Protein AF-A0A975B5Y1-F1 (afdb_monomer)

Nearest PDB structures (foldseek):
  3zvk-assembly1_D  TM=5.816E-01  e=3.406E-01  Rickettsia felis
  5ecy-assembly1_E  TM=6.465E-01  e=6.635E-01  Shigella flexneri
  7by2-assembly1_B-2  TM=6.374E-01  e=1.216E+00  Klebsiella pneumoniae
  1v8o-assembly1_C  TM=5.227E-01  e=4.900E-01  Pyrobaculum aerophilum
  1v8p-assembly1_D  TM=5.408E-01  e=7.958E-01  Pyrobaculum aerophilum

Solvent-accessible surface area (backbone atoms only — not comparable to full-atom values): 5117 Å² total; per-residue (Å²): 136,81,91,68,59,67,65,54,54,47,28,45,78,69,64,39,98,58,19,68,58,41,48,54,59,57,55,73,52,71,56,36,74,58,41,21,69,75,69,73,34,53,72,69,52,22,46,53,51,46,52,24,51,75,69,76,37,70,46,72,40,80,63,69,81,71,72,78,61,65,87,96,65,62,56,68,48,42,56,95,76,62,131

Sequence (83 aa):
MFLADTNIFLEILLQQNKKEICKRFIGKYAHIDTIINLLEFDFDDAYQYSIAKSYNLTIVTMDKDFKNLPDNDVDVIGPDLIK

Mean predicted aligned error: 6.27 Å

pLDDT: mean 82.22, std 9.53, range [48.34, 96.31]

Foldseek 3Di:
DPPDDVVLVCCCVVVHPCNVVSVVVQCVLVCLVVQCVVLVDDSVRSSLLSSCQVVVHEAEDQDCSVVPDPPPRHHYHYPVNDD

Organism: NCBI:txid45656

Structure (mmCIF, N/CA/C/O backbone):
data_AF-A0A975B5Y1-F1
#
_entry.id   AF-A0A975B5Y1-F1
#
loop_
_atom_site.group_PDB
_atom_site.id
_atom_site.type_symbol
_atom_site.label_atom_id
_atom_site.label_alt_id
_atom_site.label_comp_id
_atom_site.label_asym_id
_atom_site.label_entity_id
_atom_site.label_seq_id
_atom_site.pdbx_PDB_ins_code
_atom_site.Cartn_x
_atom_site.Cartn_y
_atom_site.Cartn_z
_atom_site.occupancy
_atom_site.B_iso_or_equiv
_atom_site.auth_seq_id
_atom_site.auth_comp_id
_atom_site.auth_asym_id
_atom_site.auth_atom_id
_atom_site.pdbx_PDB_model_num
ATOM 1 N N . MET A 1 1 ? -4.914 5.656 -8.597 1.00 48.34 1 MET A N 1
ATOM 2 C CA . MET A 1 1 ? -5.270 5.527 -7.169 1.00 48.34 1 MET A CA 1
ATOM 3 C C . MET A 1 1 ? -6.504 4.634 -7.034 1.00 48.34 1 MET A C 1
ATOM 5 O O . MET A 1 1 ? -7.612 5.146 -7.086 1.00 48.34 1 MET A O 1
ATOM 9 N N . PHE A 1 2 ? -6.338 3.304 -6.986 1.00 51.00 2 PHE A N 1
ATOM 10 C CA . PHE A 1 2 ? -7.481 2.366 -6.917 1.00 51.00 2 PHE A CA 1
ATOM 11 C C . PHE A 1 2 ? -7.261 1.085 -6.091 1.00 51.00 2 PHE A C 1
ATOM 13 O O . PHE A 1 2 ? -8.189 0.288 -6.005 1.00 51.00 2 PHE A O 1
ATOM 20 N N . LEU A 1 3 ? -6.105 0.852 -5.456 1.00 56.44 3 LEU A N 1
ATOM 21 C CA . LEU A 1 3 ? -5.908 -0.411 -4.722 1.00 56.44 3 LEU A CA 1
ATOM 22 C C . LEU A 1 3 ? -6.253 -0.323 -3.231 1.00 56.44 3 LEU A C 1
ATOM 24 O O . LEU A 1 3 ? -6.745 -1.287 -2.649 1.00 56.44 3 LEU A O 1
ATOM 28 N N . ALA A 1 4 ? -6.085 0.856 -2.642 1.00 62.16 4 ALA A N 1
ATOM 29 C CA . ALA A 1 4 ? -6.680 1.201 -1.369 1.00 62.16 4 ALA A CA 1
ATOM 30 C C . ALA A 1 4 ? -7.393 2.536 -1.502 1.00 62.16 4 ALA A C 1
ATOM 32 O O . ALA A 1 4 ? -6.819 3.533 -1.931 1.00 62.16 4 ALA A O 1
ATOM 33 N N . ASP A 1 5 ? -8.677 2.522 -1.187 1.00 72.12 5 ASP A N 1
ATOM 34 C CA . ASP A 1 5 ? -9.496 3.717 -1.224 1.00 72.12 5 ASP A CA 1
ATOM 35 C C . ASP A 1 5 ? -9.038 4.674 -0.109 1.00 72.12 5 ASP A C 1
ATOM 37 O O . ASP A 1 5 ? -8.829 4.247 1.032 1.00 72.12 5 ASP A O 1
ATOM 41 N N . THR A 1 6 ? -8.925 5.970 -0.417 1.00 77.69 6 THR A N 1
ATOM 42 C CA . THR A 1 6 ? -8.716 7.050 0.560 1.00 77.69 6 THR A CA 1
ATOM 43 C C . THR A 1 6 ? -9.679 6.926 1.748 1.00 77.69 6 THR A C 1
ATOM 45 O O . THR A 1 6 ? -9.318 7.245 2.878 1.00 77.69 6 THR A O 1
ATOM 48 N N . ASN A 1 7 ? -10.872 6.366 1.531 1.00 82.56 7 ASN A N 1
ATOM 49 C CA . ASN A 1 7 ? -11.852 6.054 2.567 1.00 82.56 7 ASN A CA 1
ATOM 50 C C . ASN A 1 7 ? -11.300 5.171 3.705 1.00 82.56 7 ASN A C 1
ATOM 52 O O . ASN A 1 7 ? -11.664 5.385 4.860 1.00 82.56 7 ASN A O 1
ATOM 56 N N . ILE A 1 8 ? -10.395 4.222 3.427 1.00 84.62 8 ILE A N 1
ATOM 57 C CA . ILE A 1 8 ? -9.765 3.383 4.466 1.00 84.62 8 ILE A CA 1
ATOM 58 C C . ILE A 1 8 ? -8.895 4.241 5.390 1.00 84.62 8 ILE A C 1
ATOM 60 O O . ILE A 1 8 ? -8.934 4.074 6.611 1.00 84.62 8 ILE A O 1
ATOM 64 N N . PHE A 1 9 ? -8.134 5.177 4.822 1.00 83.19 9 PHE A N 1
ATOM 65 C CA . PHE A 1 9 ? -7.285 6.088 5.586 1.00 83.19 9 PHE A CA 1
ATOM 66 C C . PHE A 1 9 ? -8.097 7.120 6.355 1.00 83.19 9 PHE A C 1
ATOM 68 O O . PHE A 1 9 ? -7.836 7.344 7.538 1.00 83.19 9 PHE A O 1
ATOM 75 N N . LEU A 1 10 ? -9.120 7.698 5.725 1.00 86.88 10 LEU A N 1
ATOM 76 C CA . LEU A 1 10 ? -10.020 8.649 6.374 1.00 86.88 10 LEU A CA 1
ATOM 77 C C . LEU A 1 10 ? -10.722 8.027 7.583 1.00 86.88 10 LEU A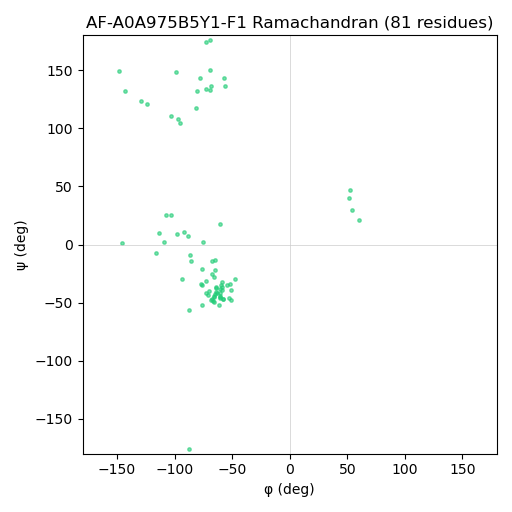 C 1
ATOM 79 O O . LEU A 1 10 ? -10.858 8.693 8.606 1.00 86.88 10 LEU A O 1
ATOM 83 N N . GLU A 1 11 ? -11.090 6.745 7.522 1.00 93.19 11 GLU A N 1
ATOM 84 C CA . GLU A 1 11 ? -11.669 6.036 8.665 1.00 93.19 11 GLU A CA 1
ATOM 85 C C . GLU A 1 11 ? -10.720 6.038 9.883 1.00 93.19 11 GLU A C 1
ATOM 87 O O . GLU A 1 11 ? -11.154 6.229 11.021 1.00 93.19 11 GLU A O 1
ATOM 92 N N . ILE A 1 12 ? -9.412 5.876 9.654 1.00 87.50 12 ILE A N 1
ATOM 93 C CA . ILE A 1 12 ? -8.389 5.878 10.709 1.00 87.50 12 ILE A CA 1
ATOM 94 C C . ILE A 1 12 ? -8.097 7.300 11.192 1.00 87.50 12 ILE A C 1
ATOM 96 O O . ILE A 1 12 ? -8.144 7.552 12.399 1.00 87.50 12 ILE A O 1
ATOM 100 N N . LEU A 1 13 ? -7.806 8.218 10.265 1.00 87.56 13 LEU A N 1
ATOM 101 C CA . LEU A 1 13 ? -7.397 9.596 10.554 1.00 87.56 13 LEU A CA 1
ATOM 102 C C . LEU A 1 13 ? -8.502 10.384 11.262 1.00 87.56 13 LEU A C 1
ATOM 104 O O . LEU A 1 13 ? -8.235 11.105 12.221 1.00 87.56 13 LEU A O 1
ATOM 108 N N . LEU A 1 14 ? -9.754 10.201 10.835 1.00 94.44 14 LEU A N 1
ATOM 109 C CA . LEU A 1 14 ? -10.918 10.867 11.421 1.00 94.44 14 LEU A CA 1
ATOM 110 C C . LEU A 1 14 ? -11.517 10.089 12.604 1.00 94.44 14 LEU A C 1
ATOM 112 O O . LEU A 1 14 ? -12.581 10.455 13.095 1.00 94.44 14 LEU A O 1
ATOM 116 N N . GLN A 1 15 ? -10.851 9.020 13.060 1.00 93.00 15 GLN A N 1
ATOM 117 C CA . GLN A 1 15 ? -11.269 8.167 14.178 1.00 93.00 15 GLN A CA 1
ATOM 118 C C . GLN A 1 15 ? -12.710 7.645 14.082 1.00 93.00 15 GLN A C 1
ATOM 120 O O . GLN A 1 15 ? -13.422 7.562 15.086 1.00 93.00 15 GLN A O 1
ATOM 125 N N . GLN A 1 16 ? -13.122 7.267 12.880 1.00 96.06 16 GLN A N 1
ATOM 126 C CA . GLN A 1 16 ? -14.468 6.792 12.593 1.00 96.06 16 GLN A CA 1
ATOM 127 C C . GLN A 1 16 ? -14.703 5.375 13.162 1.00 96.06 16 GLN A C 1
ATOM 129 O O . GLN A 1 16 ? -13.808 4.721 13.712 1.00 96.06 16 GLN A O 1
ATOM 134 N N . ASN A 1 17 ? -15.942 4.893 13.062 1.00 96.31 17 ASN A N 1
ATOM 135 C CA . ASN A 1 17 ? -16.431 3.695 13.756 1.00 96.31 17 ASN A CA 1
ATOM 136 C C . ASN A 1 17 ? -15.654 2.408 13.420 1.00 96.31 17 ASN A C 1
ATOM 138 O O . ASN A 1 17 ? -15.521 1.521 14.263 1.00 96.31 17 ASN A O 1
ATOM 142 N N . LYS A 1 18 ? -15.140 2.283 12.195 1.00 95.06 18 LYS A N 1
ATOM 143 C CA . LYS A 1 18 ? -14.420 1.108 11.684 1.00 95.06 18 LYS A CA 1
ATOM 144 C C . LYS A 1 18 ? -12.899 1.266 11.757 1.00 95.06 18 LYS A C 1
ATOM 146 O O . LYS A 1 18 ? -12.189 0.393 11.255 1.00 95.06 18 LYS A O 1
ATOM 151 N N . LYS A 1 19 ? -12.373 2.309 12.418 1.00 92.25 19 LYS A N 1
ATOM 152 C CA . LYS A 1 19 ? -10.927 2.600 12.471 1.00 92.25 19 LYS A CA 1
ATOM 153 C C . LYS A 1 19 ? -10.073 1.403 12.886 1.00 92.25 19 LYS A C 1
ATOM 155 O O . LYS A 1 19 ? -9.008 1.192 12.322 1.00 92.25 19 LYS A O 1
ATOM 160 N N . GLU A 1 20 ? -10.536 0.590 13.835 1.00 91.94 20 GLU A N 1
ATOM 161 C CA . GLU A 1 20 ? -9.773 -0.564 14.329 1.00 91.94 20 GLU A CA 1
ATOM 162 C C . GLU A 1 20 ? -9.726 -1.710 13.308 1.00 91.94 20 GLU A C 1
ATOM 164 O O . GLU A 1 20 ? -8.721 -2.412 13.200 1.00 91.94 20 GLU A O 1
ATOM 169 N N . ILE A 1 21 ? -10.777 -1.864 12.496 1.00 91.12 21 ILE A N 1
ATOM 170 C CA . ILE A 1 21 ? -10.796 -2.813 11.376 1.00 91.12 21 ILE A CA 1
ATOM 171 C C . ILE A 1 21 ? -9.810 -2.345 10.304 1.00 91.12 21 ILE A C 1
ATOM 173 O O . ILE A 1 21 ? -8.987 -3.137 9.850 1.00 91.12 21 ILE A O 1
ATOM 177 N N . CYS A 1 22 ? -9.839 -1.057 9.954 1.00 87.81 22 CYS A N 1
ATOM 178 C CA . CYS A 1 22 ? -8.918 -0.465 8.985 1.00 87.81 22 CYS A CA 1
ATOM 179 C C . CYS A 1 22 ? -7.460 -0.528 9.469 1.00 87.81 22 CYS A C 1
ATOM 181 O O . CYS A 1 22 ? -6.585 -0.927 8.707 1.00 87.81 22 CYS A O 1
ATOM 183 N N . LYS A 1 23 ? -7.185 -0.253 10.751 1.00 84.69 23 LYS A N 1
ATOM 184 C CA . LYS A 1 23 ? -5.846 -0.415 11.343 1.00 84.69 23 LYS A CA 1
ATOM 185 C C . LYS A 1 23 ? -5.353 -1.855 11.279 1.00 84.69 23 LYS A C 1
ATOM 187 O O . LYS A 1 23 ? -4.208 -2.076 10.906 1.00 84.69 23 LYS A O 1
ATOM 192 N N . ARG A 1 24 ? -6.195 -2.841 11.614 1.00 87.75 24 ARG A N 1
ATOM 193 C CA . ARG A 1 24 ? -5.827 -4.264 11.482 1.00 87.75 24 ARG A CA 1
ATOM 194 C C . ARG A 1 24 ? -5.597 -4.656 10.027 1.00 87.75 24 ARG A C 1
ATOM 196 O O . ARG A 1 24 ? -4.698 -5.445 9.759 1.00 87.75 24 ARG A O 1
ATOM 203 N N . PHE A 1 25 ? -6.389 -4.109 9.107 1.00 84.62 25 PHE A N 1
ATOM 204 C CA . P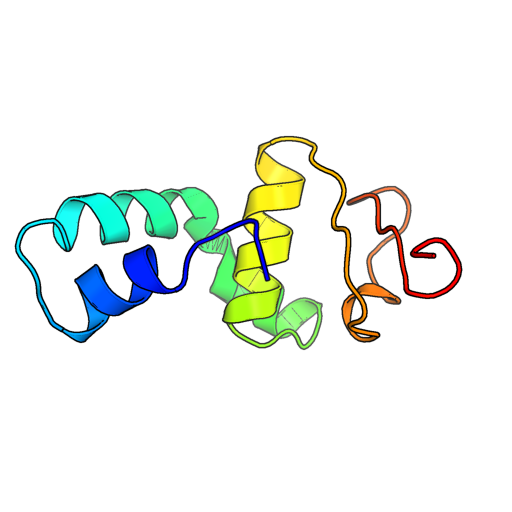HE A 1 25 ? -6.209 -4.324 7.677 1.00 84.62 25 PHE A CA 1
ATOM 205 C C . PHE A 1 25 ? -4.843 -3.804 7.217 1.00 84.62 25 PHE A C 1
ATOM 207 O O . PHE A 1 25 ? -4.079 -4.583 6.662 1.00 84.62 25 PHE A O 1
ATOM 214 N N . ILE A 1 26 ? -4.489 -2.552 7.522 1.00 80.06 26 ILE A N 1
ATOM 215 C CA . ILE A 1 26 ? -3.188 -1.964 7.155 1.00 80.06 26 ILE A CA 1
ATOM 216 C C . ILE A 1 26 ? -2.029 -2.662 7.880 1.00 80.06 26 ILE A C 1
ATOM 218 O O . ILE A 1 26 ? -1.034 -3.024 7.258 1.00 80.06 26 ILE A O 1
ATOM 222 N N . GLY A 1 27 ? -2.175 -2.924 9.180 1.00 78.62 27 GLY A N 1
ATOM 223 C CA . GLY A 1 27 ? -1.154 -3.571 10.008 1.00 78.62 27 GLY A CA 1
ATOM 224 C C . GLY A 1 27 ? -0.840 -5.016 9.611 1.00 78.62 27 GLY A C 1
ATOM 225 O O . GLY A 1 27 ? 0.178 -5.555 10.030 1.00 78.62 27 GLY A O 1
ATOM 226 N N . LYS A 1 28 ? -1.660 -5.654 8.768 1.00 78.50 28 LYS A N 1
ATOM 227 C CA . LYS A 1 28 ? -1.330 -6.958 8.175 1.00 78.50 28 LYS A CA 1
ATOM 228 C C . LYS A 1 28 ? -0.117 -6.879 7.235 1.00 78.50 28 LYS A C 1
ATOM 230 O O . LYS A 1 28 ? 0.537 -7.891 7.012 1.00 78.50 28 LYS A O 1
ATOM 235 N N . TYR A 1 29 ? 0.196 -5.690 6.725 1.00 72.19 29 TYR A N 1
ATOM 236 C CA . TYR A 1 29 ? 1.275 -5.445 5.768 1.00 72.19 29 TYR A CA 1
ATOM 237 C C . TYR A 1 29 ? 2.468 -4.715 6.413 1.00 72.19 29 TYR A C 1
ATOM 239 O O . TYR A 1 29 ? 3.206 -4.031 5.719 1.00 72.19 29 TYR A O 1
ATOM 247 N N . ALA A 1 30 ? 2.656 -4.850 7.736 1.00 61.41 30 ALA A N 1
ATOM 248 C CA . ALA A 1 30 ? 3.535 -4.058 8.619 1.00 61.41 30 ALA A CA 1
ATOM 249 C C . ALA A 1 30 ? 5.055 -4.047 8.325 1.00 61.41 30 ALA A C 1
ATOM 251 O O . ALA A 1 30 ? 5.841 -3.646 9.176 1.00 61.41 30 ALA A O 1
ATOM 252 N N . HIS A 1 31 ? 5.492 -4.425 7.128 1.00 75.19 31 HIS A N 1
ATOM 253 C CA . HIS A 1 31 ? 6.851 -4.150 6.657 1.00 75.19 31 HIS A CA 1
ATOM 254 C C . HIS A 1 31 ? 6.950 -2.832 5.870 1.00 75.19 31 HIS A C 1
ATOM 256 O O . HIS A 1 31 ? 7.993 -2.551 5.284 1.00 75.19 31 HIS A O 1
ATOM 262 N N . ILE A 1 32 ? 5.894 -2.006 5.899 1.00 76.25 32 ILE A N 1
ATOM 263 C CA . ILE A 1 32 ? 5.835 -0.684 5.255 1.00 76.25 32 ILE A CA 1
ATOM 264 C C . ILE A 1 32 ? 7.022 0.193 5.665 1.00 76.25 32 ILE A C 1
ATOM 266 O O . ILE A 1 32 ? 7.682 0.73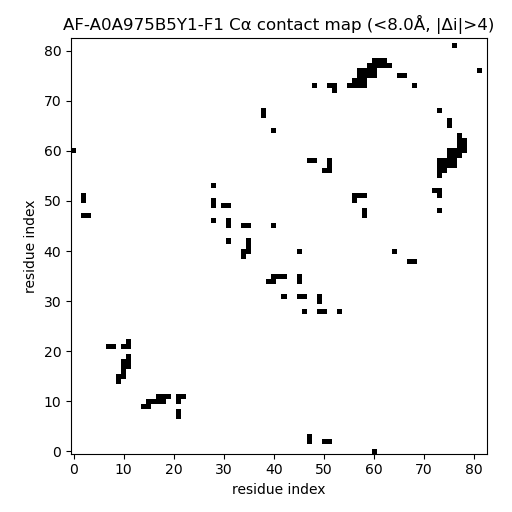1 4.788 1.00 76.25 32 ILE A O 1
ATOM 270 N N . ASP A 1 33 ? 7.376 0.262 6.954 1.00 79.81 33 ASP A N 1
ATOM 271 C CA . ASP A 1 33 ? 8.516 1.078 7.411 1.00 79.81 33 ASP A CA 1
ATOM 272 C C . ASP A 1 33 ? 9.841 0.652 6.758 1.00 79.81 33 ASP A C 1
ATOM 274 O O . ASP A 1 33 ? 10.708 1.472 6.467 1.00 79.81 33 ASP A O 1
ATOM 278 N N . THR A 1 34 ? 10.014 -0.648 6.509 1.00 83.94 34 THR A N 1
ATOM 279 C CA . THR A 1 34 ? 11.201 -1.166 5.819 1.00 83.94 34 THR A CA 1
ATOM 280 C C . THR A 1 34 ? 11.162 -0.815 4.332 1.00 83.94 34 THR A C 1
ATOM 282 O O . THR A 1 34 ? 12.174 -0.407 3.774 1.00 83.94 34 THR A O 1
ATOM 285 N N . ILE A 1 35 ? 9.992 -0.927 3.702 1.00 84.69 35 ILE A N 1
ATOM 286 C CA . ILE A 1 35 ? 9.779 -0.649 2.275 1.00 84.69 35 ILE A CA 1
ATOM 287 C C . ILE A 1 35 ? 9.992 0.835 1.960 1.00 84.69 35 ILE A C 1
ATOM 289 O O . ILE A 1 35 ? 10.711 1.140 1.015 1.00 84.69 35 ILE A O 1
ATOM 293 N N . ILE A 1 36 ? 9.445 1.732 2.787 1.00 84.62 36 ILE A N 1
ATOM 294 C CA . ILE A 1 36 ? 9.630 3.190 2.691 1.00 84.62 36 ILE A CA 1
ATOM 295 C C . ILE A 1 36 ? 11.119 3.533 2.595 1.00 84.62 36 ILE A C 1
ATOM 297 O O . ILE A 1 36 ? 11.541 4.265 1.709 1.00 84.62 36 ILE A O 1
ATOM 301 N N . ASN A 1 37 ? 11.939 2.949 3.472 1.00 84.94 37 ASN A N 1
ATOM 302 C CA . ASN A 1 37 ? 13.370 3.247 3.508 1.00 84.94 37 ASN A CA 1
ATOM 303 C C . ASN A 1 37 ? 14.165 2.567 2.383 1.00 84.94 37 ASN A C 1
ATOM 305 O O . ASN A 1 37 ? 15.150 3.127 1.917 1.00 84.94 37 ASN A O 1
ATOM 309 N N . LEU A 1 38 ? 13.785 1.352 1.972 1.00 85.50 38 LEU A N 1
ATOM 310 C CA . LEU A 1 38 ? 14.516 0.596 0.948 1.00 85.50 38 LEU A CA 1
ATOM 311 C C . LEU A 1 38 ? 14.248 1.088 -0.475 1.00 85.50 38 LEU A C 1
ATOM 313 O O . LEU A 1 38 ? 15.133 0.985 -1.320 1.00 85.50 38 LEU A O 1
ATOM 317 N N . LEU A 1 39 ? 13.029 1.554 -0.740 1.00 86.06 39 LEU A N 1
ATOM 318 C CA . LEU A 1 39 ? 12.576 1.957 -2.072 1.00 86.06 39 LEU A CA 1
ATOM 319 C C . LEU A 1 39 ? 12.400 3.475 -2.203 1.00 86.06 39 LEU A C 1
ATOM 321 O O . LEU A 1 39 ? 11.973 3.935 -3.254 1.00 86.06 39 LEU A O 1
ATOM 325 N N . GLU A 1 40 ? 12.713 4.234 -1.146 1.00 86.19 40 GLU A N 1
ATOM 326 C CA . GLU A 1 40 ? 12.466 5.683 -1.052 1.00 86.19 40 GLU A CA 1
ATOM 327 C C . GLU A 1 40 ? 10.997 6.060 -1.317 1.00 86.19 40 GLU A C 1
ATOM 329 O O . GL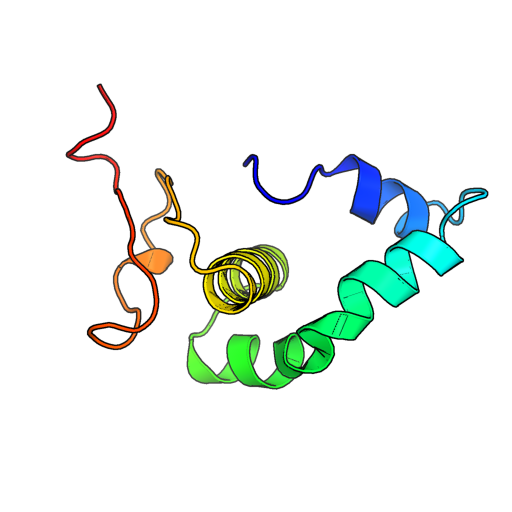U A 1 40 ? 10.688 7.150 -1.791 1.00 86.19 40 GLU A O 1
ATOM 334 N N . PHE A 1 41 ? 10.083 5.145 -0.995 1.00 88.38 41 PHE A N 1
ATOM 335 C CA . PHE A 1 41 ? 8.649 5.319 -1.179 1.00 88.38 41 PHE A CA 1
ATOM 336 C C . PHE A 1 41 ? 8.057 6.191 -0.090 1.00 88.38 41 PHE A C 1
ATOM 338 O O . PHE A 1 41 ? 8.412 6.066 1.085 1.00 88.38 41 PHE A O 1
ATOM 345 N N . ASP A 1 42 ? 7.087 7.021 -0.463 1.00 85.94 42 ASP A N 1
ATOM 346 C CA . ASP A 1 42 ? 6.205 7.581 0.540 1.00 85.94 42 ASP A CA 1
ATOM 347 C C . ASP A 1 42 ? 5.299 6.485 1.131 1.00 85.94 42 ASP A C 1
ATOM 349 O O . ASP A 1 42 ? 5.339 5.300 0.773 1.00 85.94 42 ASP A O 1
ATOM 353 N N . PHE A 1 43 ? 4.508 6.863 2.127 1.00 81.56 43 PHE A N 1
ATOM 354 C CA . PHE A 1 43 ? 3.656 5.901 2.805 1.00 81.56 43 PHE A CA 1
ATOM 355 C C . PHE A 1 43 ? 2.579 5.299 1.884 1.00 81.56 43 PHE A C 1
ATOM 357 O O . PHE A 1 43 ? 2.285 4.105 2.006 1.00 81.56 43 PHE A O 1
ATOM 364 N N . ASP A 1 44 ? 2.015 6.088 0.967 1.00 79.94 44 ASP A N 1
ATOM 365 C CA . ASP A 1 44 ? 0.968 5.630 0.055 1.00 79.94 44 ASP A CA 1
ATOM 366 C C . ASP A 1 44 ? 1.555 4.652 -0.975 1.00 79.94 44 ASP A C 1
ATOM 368 O O . ASP A 1 44 ? 0.964 3.595 -1.233 1.00 79.94 44 ASP A O 1
ATOM 372 N N . ASP A 1 45 ? 2.762 4.927 -1.469 1.00 86.00 45 ASP A N 1
ATOM 373 C CA . ASP A 1 45 ? 3.487 4.061 -2.395 1.00 86.00 45 ASP A CA 1
ATOM 374 C C . ASP A 1 45 ? 3.900 2.738 -1.759 1.00 86.00 45 ASP A C 1
ATOM 376 O O . ASP A 1 45 ? 3.634 1.656 -2.300 1.00 86.00 45 ASP A O 1
ATOM 380 N N . ALA A 1 46 ? 4.497 2.799 -0.566 1.00 86.81 46 ALA A N 1
ATOM 381 C CA . ALA A 1 46 ? 4.898 1.617 0.186 1.00 86.81 46 ALA A CA 1
ATOM 382 C C . ALA A 1 46 ? 3.701 0.732 0.518 1.00 86.81 46 ALA A C 1
ATOM 384 O O . ALA A 1 46 ? 3.788 -0.500 0.443 1.00 86.81 46 ALA A O 1
ATOM 385 N N . TYR A 1 47 ? 2.562 1.338 0.843 1.00 84.50 47 TYR A N 1
ATOM 386 C CA . TYR A 1 47 ? 1.332 0.604 1.068 1.00 84.50 47 TYR A CA 1
ATOM 387 C C . TYR A 1 47 ? 0.788 -0.026 -0.219 1.00 84.50 47 TYR A C 1
ATOM 389 O O . TYR A 1 47 ? 0.484 -1.222 -0.228 1.00 84.50 47 TYR A O 1
ATOM 397 N N . GLN A 1 48 ? 0.717 0.731 -1.318 1.00 84.38 48 GLN A N 1
ATOM 398 C CA . GLN A 1 48 ? 0.259 0.231 -2.616 1.00 84.38 48 GLN A CA 1
ATOM 399 C C . GLN A 1 48 ? 1.106 -0.956 -3.091 1.00 84.38 48 GLN A C 1
ATOM 401 O O . GLN A 1 48 ? 0.557 -1.998 -3.463 1.00 84.38 48 GLN A O 1
ATOM 406 N N . TYR A 1 49 ? 2.430 -0.835 -3.000 1.00 88.25 49 TYR A N 1
ATOM 407 C CA . TYR A 1 49 ? 3.368 -1.916 -3.289 1.00 88.25 49 TYR A CA 1
ATOM 408 C C . TYR A 1 49 ? 3.155 -3.125 -2.368 1.00 88.25 49 TYR A C 1
ATOM 410 O O . TYR A 1 49 ? 3.080 -4.258 -2.845 1.00 88.25 49 TYR A O 1
ATOM 418 N N . SER A 1 50 ? 2.976 -2.905 -1.062 1.00 86.81 50 SER A N 1
ATOM 419 C CA . SER A 1 50 ? 2.773 -3.993 -0.096 1.00 86.81 50 SER A CA 1
ATOM 420 C C . SER A 1 50 ? 1.519 -4.816 -0.397 1.00 86.81 50 SER A C 1
ATOM 422 O O . SER A 1 50 ? 1.549 -6.048 -0.313 1.00 86.81 50 SER A O 1
ATOM 424 N N . ILE A 1 51 ? 0.415 -4.155 -0.764 1.00 85.94 51 ILE A N 1
ATOM 425 C CA . ILE A 1 51 ? -0.825 -4.827 -1.171 1.00 85.94 51 ILE A CA 1
ATOM 426 C C . ILE A 1 51 ? -0.606 -5.594 -2.472 1.00 85.94 51 ILE A C 1
ATOM 428 O O . ILE A 1 51 ? -0.952 -6.774 -2.544 1.00 85.94 51 ILE A O 1
ATOM 432 N N . ALA A 1 52 ? -0.019 -4.947 -3.479 1.00 88.19 52 ALA A N 1
ATOM 433 C CA . ALA A 1 52 ? 0.194 -5.561 -4.780 1.00 88.19 52 ALA A CA 1
ATOM 434 C C . ALA A 1 52 ? 1.034 -6.839 -4.668 1.00 88.19 52 ALA A C 1
ATOM 436 O O . ALA A 1 52 ? 0.615 -7.899 -5.130 1.00 88.19 52 ALA A O 1
ATOM 437 N N . LYS A 1 53 ? 2.138 -6.773 -3.923 1.00 88.12 53 LYS A N 1
ATOM 438 C CA . LYS A 1 53 ? 2.991 -7.922 -3.617 1.00 88.12 53 LYS A CA 1
ATOM 439 C C . LYS A 1 53 ? 2.258 -9.024 -2.853 1.00 88.12 53 LYS A C 1
ATOM 441 O O . LYS A 1 53 ? 2.340 -10.192 -3.216 1.00 88.12 53 LYS A O 1
ATOM 446 N N . SER A 1 54 ? 1.502 -8.667 -1.814 1.00 86.12 54 SER A N 1
ATOM 447 C CA . SER A 1 54 ? 0.826 -9.650 -0.948 1.00 86.12 54 SER A CA 1
ATOM 448 C C . SER A 1 54 ? -0.268 -10.450 -1.657 1.00 86.12 54 SER A C 1
ATOM 450 O O . SER A 1 54 ? -0.562 -11.573 -1.248 1.00 86.12 54 SER A O 1
ATOM 452 N N . TYR A 1 55 ? -0.888 -9.874 -2.687 1.00 85.81 55 TYR A N 1
ATOM 453 C CA . TYR A 1 55 ? -1.974 -10.506 -3.442 1.00 85.81 55 TYR A CA 1
ATOM 454 C C . TYR A 1 55 ? -1.600 -10.824 -4.893 1.00 85.81 55 TYR A C 1
ATOM 456 O O . TYR A 1 55 ? -2.480 -11.206 -5.661 1.00 85.81 55 TYR A O 1
ATOM 464 N N . ASN A 1 56 ? -0.320 -10.695 -5.262 1.00 88.12 56 ASN A N 1
ATOM 465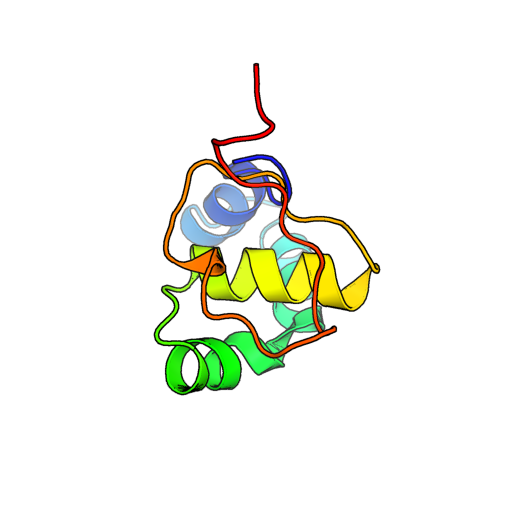 C CA . ASN A 1 56 ? 0.180 -10.920 -6.619 1.00 88.12 56 ASN A CA 1
ATOM 466 C C . ASN A 1 56 ? -0.612 -10.125 -7.681 1.00 88.12 56 ASN A C 1
ATOM 468 O O . ASN A 1 56 ? -1.061 -10.670 -8.692 1.00 88.12 56 ASN A O 1
ATOM 472 N N . LEU A 1 57 ? -0.841 -8.841 -7.396 1.00 89.00 57 LEU A N 1
ATOM 473 C CA . LEU A 1 57 ? -1.571 -7.908 -8.251 1.00 89.00 57 LEU A CA 1
ATOM 474 C C . LEU A 1 57 ? -0.594 -7.053 -9.054 1.00 89.00 57 LEU A C 1
ATOM 476 O O . LEU A 1 5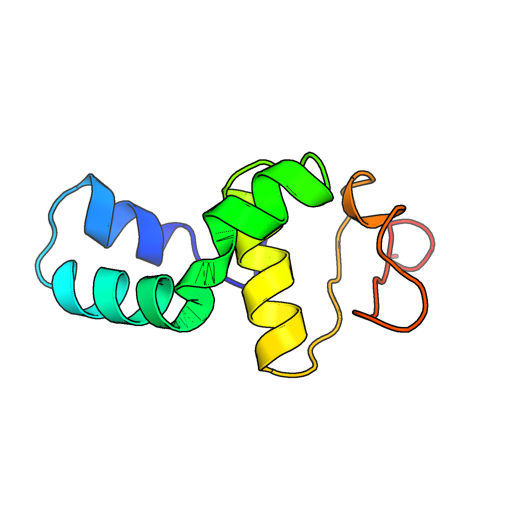7 ? 0.467 -6.676 -8.564 1.00 89.00 57 LEU A O 1
ATOM 480 N N . THR A 1 58 ? -1.006 -6.676 -10.258 1.00 89.81 58 THR A N 1
ATOM 481 C CA . THR A 1 58 ? -0.292 -5.704 -11.086 1.00 89.81 58 THR A CA 1
ATOM 482 C C . THR A 1 58 ? -0.621 -4.282 -10.636 1.00 89.81 58 THR A C 1
ATOM 484 O O . THR A 1 58 ? -1.794 -3.922 -10.495 1.00 89.81 58 THR A O 1
ATOM 487 N N . ILE A 1 59 ? 0.400 -3.446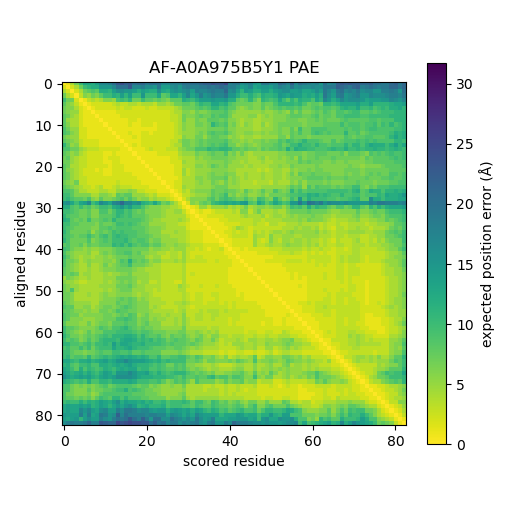 -10.455 1.00 87.69 59 ILE A N 1
ATOM 488 C CA . ILE A 1 59 ? 0.228 -2.013 -10.207 1.00 87.69 59 ILE A CA 1
ATOM 489 C C . ILE A 1 59 ? 0.014 -1.319 -11.550 1.00 87.69 59 ILE A C 1
ATOM 491 O O . ILE A 1 59 ? 0.893 -1.312 -12.403 1.00 87.69 59 ILE A O 1
ATOM 495 N N . VAL A 1 60 ? -1.150 -0.704 -11.740 1.00 87.94 60 VAL A N 1
ATOM 496 C CA . VAL A 1 60 ? -1.428 0.148 -12.905 1.00 87.94 60 VAL A CA 1
ATOM 497 C C . VAL A 1 60 ? -1.351 1.598 -12.447 1.00 87.94 60 VAL A C 1
ATOM 499 O O . VAL A 1 60 ? -2.195 2.044 -11.666 1.00 87.94 60 VAL A O 1
ATOM 502 N N . THR A 1 61 ? -0.327 2.329 -12.886 1.00 83.88 61 THR A N 1
ATOM 503 C CA . THR A 1 61 ? -0.066 3.682 -12.386 1.00 83.88 61 THR A CA 1
ATOM 504 C C . THR A 1 61 ? 0.554 4.593 -13.441 1.00 83.88 61 THR A C 1
ATOM 506 O O . THR A 1 61 ? 1.291 4.158 -14.321 1.00 83.88 61 THR A O 1
ATOM 509 N N . MET A 1 62 ? 0.248 5.887 -13.335 1.00 84.12 62 MET A N 1
ATOM 510 C CA . MET A 1 62 ? 0.942 6.940 -14.085 1.00 84.12 62 MET A CA 1
ATOM 511 C C . MET A 1 62 ? 2.196 7.434 -13.355 1.00 84.12 62 MET A C 1
ATOM 513 O O . MET A 1 62 ? 2.967 8.219 -13.910 1.00 84.12 62 MET A O 1
ATOM 517 N N . ASP A 1 63 ? 2.372 6.992 -12.113 1.00 81.88 63 ASP A N 1
ATOM 518 C CA . ASP A 1 63 ? 3.470 7.375 -11.248 1.00 81.88 63 ASP A CA 1
ATOM 519 C C . ASP A 1 63 ? 4.783 6.721 -11.694 1.00 81.88 63 ASP A C 1
ATOM 521 O O . ASP A 1 63 ? 4.832 5.534 -12.031 1.00 81.88 63 ASP A O 1
ATOM 525 N N . LYS A 1 64 ? 5.852 7.515 -11.746 1.00 81.75 64 LYS A N 1
ATOM 526 C CA . LYS A 1 64 ? 7.169 7.058 -12.192 1.00 81.75 64 LYS A CA 1
ATOM 527 C C . LYS A 1 64 ? 7.976 6.441 -11.058 1.00 81.75 64 LYS A C 1
ATOM 529 O O . LYS A 1 64 ? 8.944 5.748 -11.368 1.00 81.75 64 LYS A O 1
ATOM 534 N N . ASP A 1 65 ? 7.573 6.633 -9.809 1.00 82.38 65 ASP A N 1
ATOM 535 C CA . ASP A 1 65 ? 8.337 6.167 -8.652 1.00 82.38 65 ASP A CA 1
ATOM 536 C C . ASP A 1 65 ? 8.348 4.625 -8.579 1.00 82.38 65 ASP A C 1
ATOM 538 O O . ASP A 1 65 ? 9.344 4.007 -8.208 1.00 82.38 65 ASP A O 1
ATOM 542 N N . PHE A 1 66 ? 7.338 3.967 -9.161 1.00 84.88 66 PHE A N 1
ATOM 543 C CA . PHE A 1 66 ? 7.274 2.507 -9.326 1.00 84.88 66 PHE A CA 1
ATOM 544 C C . PHE A 1 66 ? 8.172 1.933 -10.438 1.00 84.88 66 PHE A C 1
ATOM 546 O O . PHE A 1 66 ? 8.145 0.727 -10.682 1.00 84.88 66 PHE A O 1
ATOM 553 N N . LYS A 1 67 ? 8.969 2.751 -11.140 1.00 76.00 67 LYS A N 1
ATOM 554 C CA . LYS A 1 67 ? 9.868 2.266 -12.208 1.00 76.00 67 LYS A CA 1
ATOM 555 C C . LYS A 1 67 ? 11.126 1.571 -11.689 1.00 76.00 67 LYS A C 1
ATOM 557 O O . LYS A 1 67 ? 11.732 0.815 -12.440 1.00 76.00 67 LYS A O 1
ATOM 562 N N . ASN A 1 68 ? 11.509 1.825 -10.440 1.00 77.06 68 ASN A N 1
ATOM 563 C CA . ASN A 1 68 ? 12.760 1.335 -9.852 1.00 77.06 68 ASN A CA 1
ATOM 564 C C . ASN A 1 68 ? 12.549 0.140 -8.907 1.00 77.06 68 ASN A C 1
ATOM 566 O O . ASN A 1 68 ? 13.337 -0.073 -7.986 1.00 77.06 68 ASN A O 1
ATOM 570 N N . LEU A 1 69 ? 11.477 -0.632 -9.104 1.00 83.25 69 LEU A N 1
ATOM 571 C CA . LEU A 1 69 ? 11.242 -1.837 -8.314 1.00 83.25 69 LEU A CA 1
ATOM 572 C C . LEU A 1 69 ? 12.263 -2.938 -8.655 1.00 83.25 69 LEU A C 1
ATOM 574 O O . LEU A 1 69 ? 12.718 -3.013 -9.797 1.00 83.25 69 LEU A O 1
ATOM 578 N N . PRO A 1 70 ? 12.605 -3.817 -7.695 1.00 80.94 70 PRO A N 1
ATOM 579 C CA . PRO A 1 70 ? 13.439 -4.982 -7.970 1.00 80.94 70 PRO A CA 1
ATOM 580 C C . PRO A 1 70 ? 12.834 -5.876 -9.063 1.00 80.94 70 PRO A C 1
ATOM 582 O O . PRO A 1 70 ? 11.617 -6.077 -9.114 1.00 80.94 70 PRO A O 1
ATOM 585 N N . ASP A 1 71 ? 13.691 -6.454 -9.908 1.00 78.44 71 ASP A N 1
ATOM 586 C CA . ASP A 1 71 ? 13.260 -7.342 -10.992 1.00 78.44 71 ASP A CA 1
ATOM 587 C C . ASP A 1 71 ? 12.424 -8.524 -10.468 1.00 78.44 71 ASP A C 1
ATOM 589 O O . ASP A 1 71 ? 12.798 -9.194 -9.503 1.00 78.44 71 ASP A O 1
ATOM 593 N N . ASN A 1 72 ? 11.325 -8.826 -11.170 1.00 78.19 72 ASN A N 1
ATOM 594 C CA . ASN A 1 72 ? 10.372 -9.907 -10.869 1.00 78.19 72 ASN A CA 1
ATOM 595 C C . ASN A 1 72 ? 9.668 -9.813 -9.501 1.00 78.19 72 ASN A C 1
ATOM 597 O O . ASN A 1 72 ? 9.184 -10.828 -8.999 1.00 78.19 72 ASN A O 1
ATOM 601 N N . ASP A 1 73 ? 9.611 -8.631 -8.884 1.00 85.00 73 ASP A N 1
ATOM 602 C CA . ASP A 1 73 ? 8.970 -8.468 -7.577 1.00 85.00 73 ASP A CA 1
ATOM 603 C C . ASP A 1 73 ? 7.461 -8.190 -7.685 1.00 85.00 73 ASP A C 1
ATOM 605 O O . ASP A 1 73 ? 6.641 -8.930 -7.141 1.00 85.00 73 ASP A O 1
ATOM 609 N N . VAL A 1 74 ? 7.082 -7.139 -8.419 1.00 88.75 74 VAL A N 1
ATOM 610 C C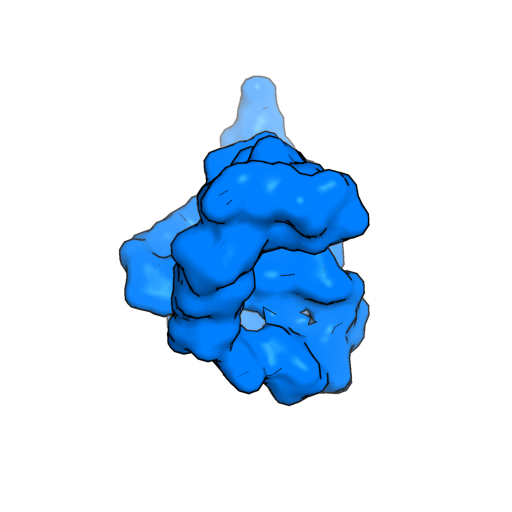A . VAL A 1 74 ? 5.686 -6.762 -8.689 1.00 88.75 74 VAL A CA 1
ATOM 611 C C . VAL A 1 74 ? 5.584 -6.222 -10.113 1.00 88.75 74 VAL A C 1
ATOM 613 O O . VAL A 1 74 ? 6.364 -5.353 -10.499 1.00 88.75 74 VAL A O 1
ATOM 616 N N . ASP A 1 75 ? 4.602 -6.696 -10.882 1.00 90.38 75 ASP A N 1
ATOM 617 C CA . ASP A 1 75 ? 4.352 -6.181 -12.230 1.00 90.38 75 ASP A CA 1
ATOM 618 C C . ASP A 1 75 ? 3.805 -4.750 -12.174 1.00 90.38 75 ASP A C 1
ATOM 620 O O . ASP A 1 75 ? 2.844 -4.467 -11.450 1.00 90.38 75 ASP A O 1
ATOM 624 N N . VAL A 1 76 ? 4.366 -3.858 -12.994 1.00 88.69 76 VAL A N 1
ATOM 625 C CA . VAL A 1 76 ? 3.925 -2.462 -13.108 1.00 88.69 76 VAL A CA 1
ATOM 626 C C . VAL A 1 76 ? 3.568 -2.141 -14.555 1.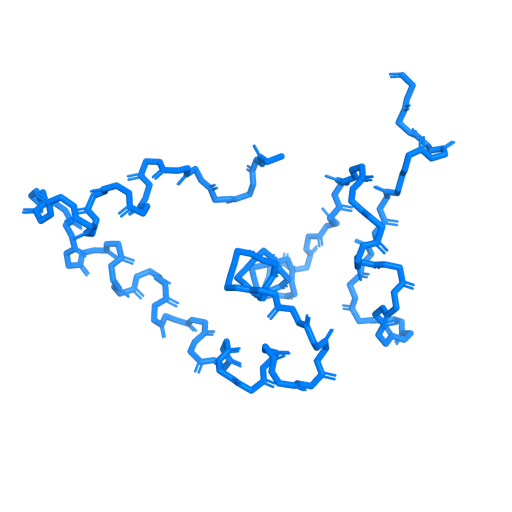00 88.69 76 VAL A C 1
ATOM 628 O O . VAL A 1 76 ? 4.399 -2.226 -15.458 1.00 88.69 76 VAL A O 1
ATOM 631 N N . ILE A 1 77 ? 2.323 -1.726 -14.778 1.00 88.00 77 ILE A N 1
ATOM 632 C CA . ILE A 1 77 ? 1.858 -1.162 -16.044 1.00 88.00 77 ILE A CA 1
ATOM 633 C C . ILE A 1 77 ? 1.904 0.357 -15.909 1.00 88.00 77 ILE A C 1
ATOM 635 O O . ILE A 1 77 ? 1.103 0.959 -15.191 1.00 88.00 77 ILE A O 1
ATOM 639 N N . GLY A 1 78 ? 2.876 0.951 -16.597 1.00 81.38 78 GLY A N 1
ATOM 640 C CA . GLY A 1 78 ? 3.109 2.388 -16.608 1.00 81.38 78 GLY A CA 1
ATOM 641 C C . GLY A 1 78 ? 2.305 3.155 -17.671 1.00 81.38 78 GLY A C 1
ATOM 642 O O . GLY A 1 78 ? 1.543 2.559 -18.439 1.00 81.38 78 GLY A O 1
ATOM 643 N N . PRO A 1 79 ? 2.550 4.475 -17.783 1.00 72.94 79 PRO A N 1
ATOM 644 C CA . PRO A 1 79 ? 1.868 5.379 -18.715 1.00 72.94 79 PRO A CA 1
ATOM 645 C C . PRO A 1 79 ? 1.867 4.912 -20.168 1.00 72.94 79 PRO A C 1
ATOM 647 O O . PRO A 1 79 ? 0.909 5.133 -20.897 1.00 72.94 79 PRO A O 1
ATOM 650 N N . ASP A 1 80 ? 2.945 4.250 -20.583 1.00 73.31 80 ASP A N 1
ATOM 651 C CA . ASP A 1 80 ? 3.187 3.876 -21.976 1.00 73.31 80 ASP A CA 1
ATOM 652 C C . ASP A 1 80 ? 2.190 2.813 -22.491 1.00 73.31 80 ASP A C 1
ATOM 654 O O . ASP A 1 80 ? 2.072 2.590 -23.696 1.00 73.31 80 ASP A O 1
ATOM 658 N N . LEU A 1 81 ? 1.454 2.166 -21.579 1.00 64.19 81 LEU A N 1
ATOM 659 C CA . LEU A 1 81 ? 0.475 1.112 -21.861 1.00 64.19 81 LEU A CA 1
ATOM 660 C C . LEU A 1 81 ? -0.967 1.500 -21.482 1.00 64.19 81 LEU A C 1
ATOM 662 O O . LEU A 1 81 ? -1.899 0.764 -21.815 1.00 64.19 81 LEU A O 1
ATOM 666 N N . ILE A 1 82 ? -1.167 2.641 -20.817 1.00 64.00 82 ILE A N 1
ATOM 667 C CA . ILE A 1 82 ? -2.483 3.152 -20.414 1.00 64.00 82 ILE A CA 1
ATOM 668 C C . ILE A 1 82 ? -2.947 4.134 -21.504 1.00 64.00 82 ILE A C 1
ATOM 670 O O . ILE A 1 82 ? -2.411 5.233 -21.616 1.00 64.00 82 ILE A O 1
ATOM 674 N N . LYS A 1 83 ? -3.890 3.705 -22.356 1.00 59.22 83 LYS A N 1
ATOM 675 C CA . LYS A 1 83 ? -4.462 4.516 -23.451 1.00 59.22 83 LYS A CA 1
ATOM 676 C C . LYS A 1 83 ? -5.561 5.460 -22.985 1.00 59.22 83 LYS A C 1
ATOM 678 O O . LYS A 1 83 ? -6.385 5.018 -22.154 1.00 59.22 83 LYS A O 1
#

Radius of gyration: 13.49 Å; Cα contacts (8 Å, |Δi|>4): 76; chains: 1; bounding box: 31×22×38 Å

InterPro domains:
  IPR029060 PIN-like domain superfamily [SSF88723] (1-77)

Secondary structure (DSSP, 8-state):
--SS-HHHHHHHHTT-TTHHHHHHHHHTTTTHHHHHHHHT--HHHHHHHHHHHHHTPPEE-S-SGGGGPPTTSS-EE-GGG--